Protein AF-A0A556U5T3-F1 (afdb_monomer)

Organism: Bagarius yarrelli (NCBI:txid175774)

Sequence (101 aa):
MTWYKQVPYWSVQLLLSYNIIAPSHVRYAKEINQHRYIVLPRSRPRNPHRLRIISVAENDTATYYCGYSEGKNIGNKKHAWDRADKNETISGRTDNIFTWP

Foldseek 3Di:
DWKWWADPPGDIGTAWDADLVCRPDIGGDPPHDPVFWDWDHDPDPPFFTKIKGAQDDPVRPTFMKDWDFDPDDDDDTDIDIDTFDWDDDDDGDDITMTGDD

Mean predicted aligned error: 9.11 Å

Solvent-accessible surface area (backbone atoms only — not comparable to full-atom values): 6151 Å² total; per-residue (Å²): 63,36,36,31,40,25,41,86,99,49,72,80,38,73,45,34,35,33,43,82,92,53,60,89,53,71,46,66,33,87,96,55,66,69,92,32,56,44,78,44,68,58,86,48,102,83,44,47,45,29,43,37,37,51,77,61,51,81,90,65,63,52,53,47,35,39,32,47,65,60,90,63,66,97,86,62,83,56,77,48,75,49,76,40,52,72,76,81,80,96,60,92,86,51,67,49,57,36,41,36,130

Nearest PDB structures (foldseek):
  7uc2-assembly1_D  TM=2.034E-01  e=6.827E+00  Homo sapiens

Structure (mmCIF, N/CA/C/O backbone):
data_AF-A0A556U5T3-F1
#
_entry.id   AF-A0A556U5T3-F1
#
loop_
_atom_site.group_PDB
_atom_site.id
_atom_site.type_symbol
_atom_site.label_atom_id
_atom_site.label_alt_id
_atom_site.label_comp_id
_atom_site.label_asym_id
_atom_site.label_entity_id
_atom_site.label_seq_id
_atom_site.pdbx_PDB_ins_code
_atom_site.Cartn_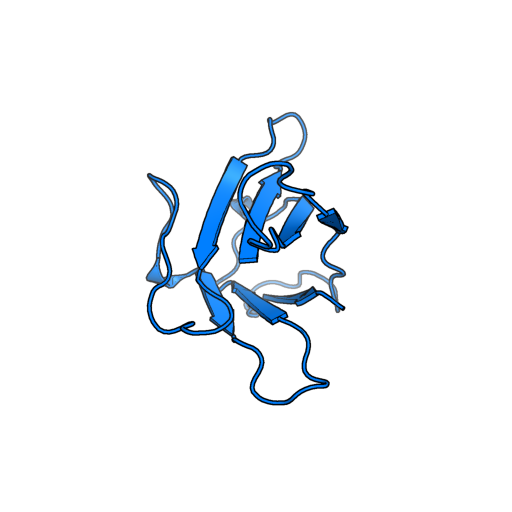x
_atom_site.Cartn_y
_atom_site.Cartn_z
_atom_site.occupancy
_atom_site.B_iso_or_equiv
_atom_site.auth_seq_id
_atom_site.auth_comp_id
_atom_site.auth_asym_id
_atom_site.auth_atom_id
_atom_site.pdbx_PDB_model_num
ATOM 1 N N . MET A 1 1 ? 8.189 2.132 -4.718 1.00 84.38 1 MET A N 1
ATOM 2 C CA . MET A 1 1 ? 6.826 2.444 -4.253 1.00 84.38 1 MET A CA 1
ATOM 3 C C . MET A 1 1 ? 6.694 1.936 -2.843 1.00 84.38 1 MET A C 1
ATOM 5 O O . MET A 1 1 ? 7.176 0.842 -2.560 1.00 84.38 1 MET A O 1
ATOM 9 N N . THR A 1 2 ? 6.046 2.705 -1.987 1.00 88.81 2 THR A N 1
ATOM 10 C CA . THR A 1 2 ? 5.881 2.365 -0.581 1.00 88.81 2 THR A CA 1
ATOM 11 C C . THR A 1 2 ? 4.457 2.666 -0.155 1.00 88.81 2 THR A C 1
ATOM 13 O O . THR A 1 2 ? 3.925 3.711 -0.508 1.00 88.81 2 THR A O 1
ATOM 16 N N . TRP A 1 3 ? 3.849 1.745 0.581 1.00 89.75 3 TRP A N 1
ATOM 17 C CA . TRP A 1 3 ? 2.503 1.864 1.123 1.00 89.75 3 TRP A CA 1
ATOM 18 C C . TRP A 1 3 ? 2.563 2.011 2.636 1.00 89.75 3 TRP A C 1
ATOM 20 O O . TRP A 1 3 ? 3.385 1.376 3.301 1.00 89.75 3 TRP A O 1
ATOM 30 N N . TYR A 1 4 ? 1.660 2.824 3.164 1.00 89.69 4 TYR A N 1
ATOM 31 C CA . TYR A 1 4 ? 1.540 3.139 4.576 1.00 89.69 4 TYR A CA 1
ATOM 32 C C . TYR A 1 4 ? 0.089 3.025 5.007 1.00 89.69 4 TYR A C 1
ATOM 34 O O . TYR A 1 4 ? -0.833 3.182 4.203 1.00 89.69 4 TYR A O 1
ATOM 42 N N . LYS A 1 5 ? -0.097 2.793 6.299 1.00 89.06 5 LYS A N 1
ATOM 43 C CA . LYS A 1 5 ? -1.395 2.724 6.955 1.00 89.06 5 LYS A CA 1
ATOM 44 C C . LYS A 1 5 ? -1.376 3.646 8.167 1.00 89.06 5 LYS A C 1
ATOM 46 O O . LYS A 1 5 ? -0.408 3.658 8.920 1.00 89.06 5 LYS A O 1
ATOM 51 N N . GLN A 1 6 ? -2.451 4.392 8.372 1.00 88.00 6 GLN A N 1
ATOM 52 C CA . GLN A 1 6 ? -2.666 5.200 9.564 1.00 88.00 6 GLN A CA 1
ATOM 53 C C . GLN A 1 6 ? -4.031 4.868 10.155 1.00 88.00 6 GLN A C 1
ATOM 55 O O . GLN A 1 6 ? -5.069 5.232 9.601 1.00 88.00 6 GLN A O 1
ATOM 60 N N . VAL A 1 7 ? -4.019 4.162 11.280 1.00 87.81 7 VAL A N 1
ATOM 61 C CA . VAL A 1 7 ? -5.211 3.971 12.113 1.00 87.81 7 VAL A CA 1
ATOM 62 C C . VAL A 1 7 ? -5.540 5.316 12.784 1.00 87.81 7 VAL A C 1
ATOM 64 O O . VAL A 1 7 ? -4.608 6.065 13.100 1.00 87.81 7 VAL A O 1
ATOM 67 N N . PRO A 1 8 ? -6.821 5.676 12.987 1.00 86.38 8 PRO A N 1
ATOM 68 C CA . PRO A 1 8 ? -7.177 6.891 13.715 1.00 86.38 8 PRO A CA 1
ATOM 69 C C . PRO A 1 8 ? -6.431 6.983 15.049 1.00 86.38 8 PRO A C 1
ATOM 71 O O . PRO A 1 8 ? -6.320 5.993 15.767 1.00 86.38 8 PRO A O 1
ATOM 74 N N . TYR A 1 9 ? -5.912 8.172 15.365 1.00 87.31 9 TYR A N 1
ATOM 75 C CA . TYR A 1 9 ? -5.130 8.460 16.579 1.00 87.31 9 TYR A CA 1
ATOM 76 C C . TYR A 1 9 ? -3.748 7.789 16.667 1.00 87.31 9 TYR A C 1
ATOM 78 O O . TYR A 1 9 ? -3.059 7.951 17.670 1.00 87.31 9 TYR A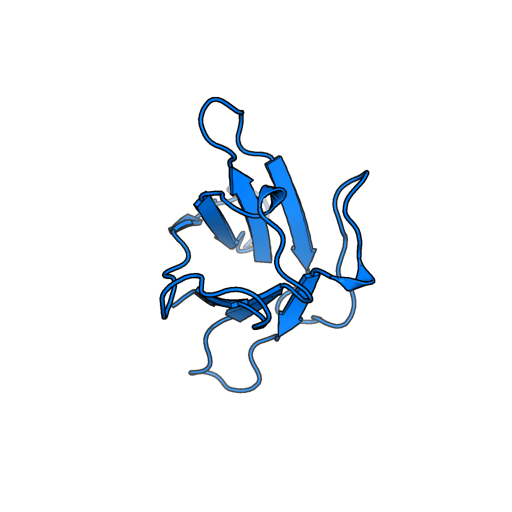 O 1
ATOM 86 N N . TRP A 1 10 ? -3.321 7.060 15.633 1.00 88.38 10 TRP A N 1
ATOM 87 C CA . TRP A 1 10 ? -2.014 6.408 15.581 1.00 88.38 10 TRP A CA 1
ATOM 88 C C . TRP A 1 10 ? -1.099 7.110 14.572 1.00 88.38 10 TRP A C 1
ATOM 90 O O . TRP A 1 10 ? -1.547 7.827 13.669 1.00 88.38 10 TRP A O 1
ATOM 100 N N . SER A 1 11 ? 0.209 6.906 14.732 1.00 89.19 11 SER A N 1
ATOM 101 C CA . SER A 1 11 ? 1.202 7.374 13.768 1.00 89.19 11 SER A CA 1
ATOM 102 C C . SER A 1 11 ? 1.099 6.604 12.448 1.00 89.19 11 SER A C 1
ATOM 104 O O . SER A 1 11 ? 0.586 5.486 12.384 1.00 89.19 11 SER A O 1
ATOM 106 N N . VAL A 1 12 ? 1.583 7.220 11.368 1.00 89.12 12 VAL A N 1
ATOM 107 C CA . VAL A 1 12 ? 1.672 6.571 10.056 1.00 89.12 12 VAL A CA 1
ATOM 108 C C . VAL A 1 12 ? 2.681 5.426 10.140 1.00 89.12 12 VAL A C 1
ATOM 110 O O . VAL A 1 12 ? 3.846 5.639 10.473 1.00 89.12 12 VAL A O 1
ATOM 113 N N . GLN A 1 13 ? 2.242 4.216 9.811 1.00 90.81 13 GLN A N 1
ATOM 114 C CA . GLN A 1 13 ? 3.065 3.012 9.844 1.00 90.81 13 GLN A CA 1
ATOM 115 C C . GLN A 1 13 ? 3.371 2.535 8.429 1.00 90.81 13 GLN A C 1
ATOM 117 O O . GLN A 1 13 ? 2.510 2.548 7.545 1.00 90.81 13 GLN A O 1
ATOM 122 N N . LEU A 1 14 ? 4.612 2.096 8.214 1.00 90.88 14 LEU A N 1
ATOM 123 C CA . LEU A 1 14 ? 4.999 1.409 6.988 1.00 90.88 14 LEU A CA 1
ATOM 124 C C . LEU A 1 14 ? 4.200 0.108 6.876 1.00 90.88 14 LEU A C 1
ATOM 126 O O . LEU A 1 14 ? 4.154 -0.666 7.826 1.00 90.88 14 LEU A O 1
ATOM 130 N N . LEU A 1 15 ? 3.610 -0.143 5.711 1.00 91.56 15 LEU A N 1
ATOM 131 C CA . LEU A 1 15 ? 2.911 -1.392 5.423 1.00 91.56 15 LEU A CA 1
ATOM 132 C C . LEU A 1 15 ? 3.794 -2.314 4.583 1.00 91.56 15 LEU A C 1
ATOM 134 O O . LEU A 1 15 ? 4.101 -3.438 4.975 1.00 91.56 15 LEU A O 1
ATOM 138 N N . LEU A 1 16 ? 4.223 -1.819 3.421 1.00 92.69 16 LEU A N 1
ATOM 139 C CA . LEU A 1 16 ? 5.099 -2.541 2.506 1.00 92.69 16 LEU A CA 1
ATOM 140 C C . LEU A 1 16 ? 5.823 -1.592 1.552 1.00 92.69 16 LEU A C 1
ATOM 142 O O . LEU A 1 16 ? 5.415 -0.451 1.351 1.00 92.69 16 LEU A O 1
ATOM 146 N N . SER A 1 17 ? 6.883 -2.077 0.919 1.00 90.94 17 SER A N 1
ATOM 147 C CA . SER A 1 17 ? 7.613 -1.375 -0.133 1.00 90.94 17 SER A CA 1
ATOM 148 C C . SER A 1 17 ? 8.051 -2.340 -1.226 1.00 90.94 17 SER A C 1
ATOM 150 O O . SER A 1 17 ? 8.327 -3.507 -0.963 1.00 90.94 17 SER A O 1
ATOM 152 N N . TYR A 1 18 ? 8.119 -1.865 -2.463 1.00 87.69 18 TYR A N 1
ATOM 153 C CA . TYR A 1 18 ? 8.596 -2.657 -3.595 1.00 87.69 18 TYR A CA 1
ATOM 154 C C . TYR A 1 18 ? 9.217 -1.770 -4.675 1.00 87.69 18 TYR A C 1
ATOM 156 O O . TYR A 1 18 ? 8.940 -0.565 -4.776 1.00 87.69 18 TYR A O 1
ATOM 164 N N . ASN A 1 19 ? 10.068 -2.375 -5.502 1.00 84.88 19 ASN A N 1
ATOM 165 C CA . ASN A 1 19 ? 10.645 -1.715 -6.666 1.00 84.88 19 ASN A CA 1
ATOM 166 C C . ASN A 1 19 ? 9.617 -1.695 -7.810 1.00 84.88 19 ASN A C 1
ATOM 168 O O . ASN A 1 19 ? 9.106 -2.739 -8.196 1.00 84.88 19 ASN A O 1
ATOM 172 N N . ILE A 1 20 ? 9.317 -0.515 -8.363 1.00 78.44 20 ILE A N 1
ATOM 173 C CA . ILE A 1 20 ? 8.347 -0.382 -9.466 1.00 78.44 20 ILE A CA 1
ATOM 174 C C . ILE A 1 20 ? 8.850 -1.061 -10.747 1.00 78.44 20 ILE A C 1
ATOM 176 O O . ILE A 1 20 ? 8.045 -1.615 -11.488 1.00 78.44 20 ILE A O 1
ATOM 180 N N . ILE A 1 21 ? 10.164 -1.035 -10.987 1.00 79.06 21 ILE A N 1
ATOM 181 C CA . ILE A 1 21 ? 10.805 -1.639 -12.164 1.00 79.06 21 ILE A CA 1
ATOM 182 C C . ILE A 1 21 ? 10.878 -3.166 -12.010 1.00 79.06 21 ILE A C 1
ATOM 184 O O . ILE A 1 21 ? 10.722 -3.896 -12.982 1.00 79.06 21 ILE A O 1
ATOM 188 N N . ALA A 1 22 ? 11.070 -3.651 -10.780 1.00 79.75 22 ALA A N 1
ATOM 189 C CA . ALA A 1 22 ? 11.173 -5.072 -10.450 1.00 79.75 22 ALA A CA 1
ATOM 190 C C . ALA A 1 22 ? 10.188 -5.447 -9.322 1.00 79.75 22 ALA A C 1
ATOM 192 O O . ALA A 1 22 ? 10.601 -5.641 -8.173 1.00 79.75 22 ALA A O 1
ATOM 193 N N . PRO A 1 23 ? 8.877 -5.538 -9.619 1.00 76.19 23 PRO A N 1
ATOM 194 C CA . PRO A 1 23 ? 7.835 -5.673 -8.600 1.00 76.19 23 PRO A CA 1
ATOM 195 C C . PRO A 1 23 ? 7.738 -7.064 -7.963 1.00 76.19 23 PRO A C 1
ATOM 197 O O . PRO A 1 23 ? 6.927 -7.257 -7.063 1.00 76.19 23 PRO A O 1
ATOM 200 N N . SER A 1 24 ? 8.560 -8.023 -8.395 1.00 78.38 24 SER A N 1
ATOM 201 C CA . SER A 1 24 ? 8.618 -9.377 -7.831 1.00 78.38 24 SER A CA 1
ATOM 202 C C . SER A 1 24 ? 9.127 -9.420 -6.387 1.00 78.38 24 SER A C 1
ATOM 204 O O . SER A 1 24 ? 8.890 -10.400 -5.690 1.00 78.38 24 SER A O 1
ATOM 206 N N . HIS A 1 25 ? 9.791 -8.361 -5.916 1.00 84.94 25 HIS A N 1
ATOM 207 C CA . HIS A 1 25 ? 10.346 -8.290 -4.567 1.00 84.94 25 HIS A CA 1
ATOM 208 C C . HIS A 1 25 ? 9.593 -7.260 -3.721 1.00 84.94 25 HIS A C 1
ATOM 210 O O . HIS A 1 25 ? 9.912 -6.065 -3.734 1.00 84.94 25 HIS A O 1
ATOM 216 N N . VAL A 1 26 ? 8.601 -7.737 -2.967 1.00 89.75 26 VAL A N 1
ATOM 217 C CA . VAL A 1 26 ? 7.852 -6.937 -1.989 1.00 89.75 26 VAL A CA 1
ATOM 218 C C . VAL A 1 26 ? 8.446 -7.145 -0.599 1.00 89.75 26 VAL A C 1
ATOM 220 O O . VAL A 1 26 ? 8.624 -8.271 -0.146 1.00 89.75 26 VAL A O 1
ATOM 223 N N . ARG A 1 27 ? 8.758 -6.046 0.086 1.00 92.31 27 ARG A N 1
ATOM 224 C CA . ARG A 1 27 ? 9.229 -6.024 1.473 1.00 92.31 27 ARG A CA 1
ATOM 225 C C . ARG A 1 27 ? 8.098 -5.543 2.366 1.00 92.31 27 ARG A C 1
ATOM 227 O O . ARG A 1 27 ? 7.662 -4.404 2.222 1.00 92.31 27 ARG A O 1
ATOM 234 N N . TYR A 1 28 ? 7.651 -6.384 3.285 1.00 92.50 28 TYR A N 1
ATOM 235 C CA . TYR A 1 28 ? 6.611 -6.040 4.253 1.00 92.50 28 TYR A CA 1
ATOM 236 C C . TYR A 1 28 ? 7.232 -5.467 5.524 1.00 92.50 28 TYR A C 1
ATOM 238 O O . TYR A 1 28 ? 8.356 -5.821 5.887 1.00 92.50 28 TYR A O 1
ATOM 246 N N . ALA A 1 29 ? 6.510 -4.572 6.195 1.00 90.50 29 ALA A N 1
ATOM 247 C CA . ALA A 1 29 ? 6.898 -4.144 7.528 1.00 90.50 29 ALA A CA 1
ATOM 248 C C . ALA A 1 29 ? 6.793 -5.302 8.528 1.00 90.50 29 ALA A C 1
ATOM 250 O O . ALA A 1 29 ? 6.106 -6.303 8.299 1.00 90.50 29 ALA A O 1
ATOM 251 N N . LYS A 1 30 ? 7.498 -5.155 9.650 1.00 87.12 30 LYS A N 1
ATOM 252 C CA . LYS A 1 30 ? 7.442 -6.112 10.752 1.00 87.12 30 LYS A CA 1
ATOM 253 C C . LYS A 1 30 ? 5.988 -6.260 11.223 1.00 87.12 30 LYS A C 1
ATOM 255 O O . LYS A 1 30 ? 5.252 -5.281 11.222 1.00 87.12 30 LYS A O 1
ATOM 260 N N . GLU A 1 31 ? 5.592 -7.478 11.591 1.00 85.62 31 GLU A N 1
ATOM 261 C CA . GLU A 1 31 ? 4.249 -7.804 12.116 1.00 85.62 31 GLU A CA 1
ATOM 262 C C . GLU A 1 31 ? 3.086 -7.666 11.109 1.00 85.62 31 GLU A C 1
ATOM 264 O O . GLU A 1 31 ? 1.932 -7.916 11.454 1.00 85.62 31 GLU A O 1
ATOM 269 N N . ILE A 1 32 ? 3.366 -7.371 9.835 1.00 86.25 32 ILE A N 1
ATOM 270 C CA . ILE A 1 32 ? 2.355 -7.376 8.771 1.00 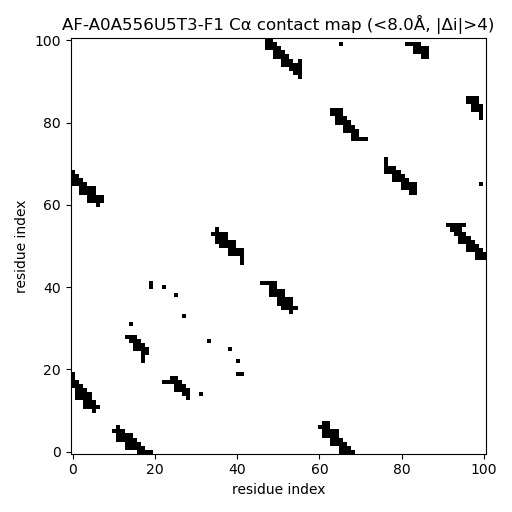86.25 32 ILE A CA 1
ATOM 271 C C . ILE A 1 32 ? 2.156 -8.788 8.209 1.00 86.25 32 ILE A C 1
ATOM 273 O O . ILE A 1 32 ? 3.106 -9.470 7.818 1.00 86.25 32 ILE A O 1
ATOM 277 N N . ASN A 1 33 ? 0.893 -9.212 8.097 1.00 85.69 33 ASN A N 1
ATOM 278 C CA . ASN A 1 33 ? 0.533 -10.472 7.450 1.00 85.69 33 ASN A CA 1
ATOM 279 C C . ASN A 1 33 ? 0.654 -10.359 5.920 1.00 85.69 33 ASN A C 1
ATOM 281 O O . ASN A 1 33 ? -0.239 -9.856 5.236 1.00 85.69 33 ASN A O 1
ATOM 285 N N . GLN A 1 34 ? 1.755 -10.881 5.389 1.00 86.94 34 GLN A N 1
ATOM 286 C CA . GLN A 1 34 ? 2.133 -10.828 3.973 1.00 86.94 34 GLN A CA 1
ATOM 287 C C . GLN A 1 34 ? 1.116 -11.504 3.040 1.00 86.94 34 GLN A C 1
ATOM 289 O O . GLN A 1 34 ? 1.002 -11.124 1.880 1.00 86.94 34 GLN A O 1
ATOM 294 N N . HIS A 1 35 ? 0.343 -12.476 3.535 1.00 86.81 35 HIS A N 1
ATOM 295 C CA . HIS A 1 35 ? -0.666 -13.177 2.733 1.00 86.81 35 HIS A CA 1
ATOM 296 C C . HIS A 1 35 ? -1.914 -12.333 2.469 1.00 86.81 35 HIS A C 1
ATOM 298 O O . HIS A 1 35 ? -2.709 -12.667 1.594 1.00 86.81 35 HIS A O 1
ATOM 304 N N . ARG A 1 36 ? -2.103 -11.246 3.228 1.00 87.69 36 ARG A N 1
ATOM 305 C CA . ARG A 1 36 ? -3.285 -10.387 3.118 1.00 87.69 36 ARG A CA 1
ATOM 306 C C . ARG A 1 36 ? -3.064 -9.177 2.228 1.00 87.69 36 ARG A C 1
ATOM 308 O O . ARG A 1 36 ? -4.018 -8.706 1.624 1.00 87.69 36 ARG A O 1
ATOM 315 N N . TYR A 1 37 ? -1.839 -8.673 2.137 1.00 88.62 37 TYR A N 1
ATOM 316 C CA . TYR A 1 37 ? -1.529 -7.463 1.382 1.00 88.62 37 TYR A CA 1
ATOM 317 C C . TYR A 1 37 ? -0.842 -7.835 0.074 1.00 88.62 37 TYR A C 1
ATOM 319 O O . TYR A 1 37 ? 0.329 -8.188 0.064 1.00 88.62 37 TYR A O 1
ATOM 327 N N . ILE A 1 38 ? -1.565 -7.735 -1.037 1.00 88.38 38 ILE A N 1
ATOM 328 C CA . ILE A 1 38 ? -1.037 -8.047 -2.364 1.00 88.38 38 ILE A CA 1
ATOM 329 C C . ILE A 1 38 ? -0.840 -6.756 -3.142 1.00 88.38 38 ILE A C 1
ATOM 331 O O . ILE A 1 38 ? -1.776 -5.989 -3.372 1.00 88.38 38 ILE A O 1
ATOM 335 N N . VAL A 1 39 ? 0.385 -6.539 -3.606 1.00 87.50 39 VAL A N 1
ATOM 336 C CA . VAL A 1 39 ? 0.677 -5.480 -4.567 1.00 87.50 39 VAL A CA 1
ATOM 337 C C . VAL A 1 39 ? 0.327 -5.973 -5.962 1.00 87.50 39 VAL A C 1
ATOM 339 O O . VAL A 1 39 ? 0.808 -7.010 -6.410 1.00 87.50 39 VAL A O 1
ATOM 342 N N . LEU A 1 40 ? -0.475 -5.190 -6.671 1.00 85.31 40 LEU A N 1
ATOM 343 C CA . LEU A 1 40 ? -0.778 -5.381 -8.080 1.00 85.31 40 LEU A CA 1
ATOM 344 C C . LEU A 1 40 ? 0.031 -4.342 -8.870 1.00 85.31 40 LEU A C 1
ATOM 346 O O . LEU A 1 40 ? -0.385 -3.179 -8.982 1.00 85.31 40 LEU A O 1
ATOM 350 N N . PRO A 1 41 ? 1.226 -4.716 -9.363 1.00 74.12 41 PRO A N 1
ATOM 351 C CA . PRO A 1 41 ? 2.088 -3.786 -10.062 1.00 74.12 41 PRO A CA 1
ATOM 352 C C . PRO A 1 41 ? 1.486 -3.360 -11.398 1.00 74.12 41 PRO A C 1
ATOM 354 O O . PRO A 1 41 ? 0.631 -4.024 -11.992 1.00 74.12 41 PRO A O 1
ATOM 357 N N . ARG A 1 42 ? 1.970 -2.217 -11.873 1.00 74.19 42 ARG A N 1
ATOM 358 C CA . ARG A 1 42 ? 1.551 -1.604 -13.125 1.00 74.19 42 ARG A CA 1
ATOM 359 C C . ARG A 1 42 ? 1.829 -2.557 -14.287 1.00 74.19 42 ARG A C 1
ATOM 361 O O . ARG A 1 42 ? 2.975 -2.808 -14.629 1.00 74.19 42 ARG A O 1
ATOM 368 N N . SER A 1 43 ? 0.766 -3.074 -14.896 1.00 67.44 43 SER A N 1
ATOM 369 C CA . SER A 1 43 ? 0.852 -3.991 -16.045 1.00 67.44 43 SER A CA 1
ATOM 370 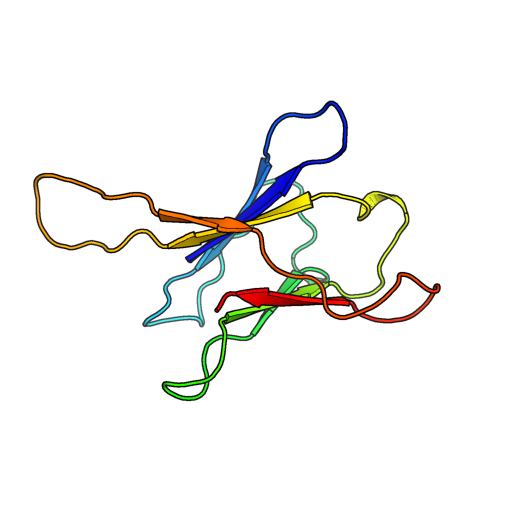C C . SER A 1 43 ? 1.008 -3.240 -17.374 1.00 67.44 43 SER A C 1
ATOM 372 O O . SER A 1 43 ? 1.455 -3.811 -18.361 1.00 67.44 43 SER A O 1
ATOM 374 N N . ARG A 1 44 ? 0.610 -1.959 -17.418 1.00 68.50 44 ARG A N 1
ATOM 375 C CA . ARG A 1 44 ? 0.677 -1.079 -18.598 1.00 68.50 44 ARG A CA 1
ATOM 376 C C . ARG A 1 44 ? 0.995 0.360 -18.189 1.00 68.50 44 ARG A C 1
ATOM 378 O O . ARG A 1 44 ? 0.61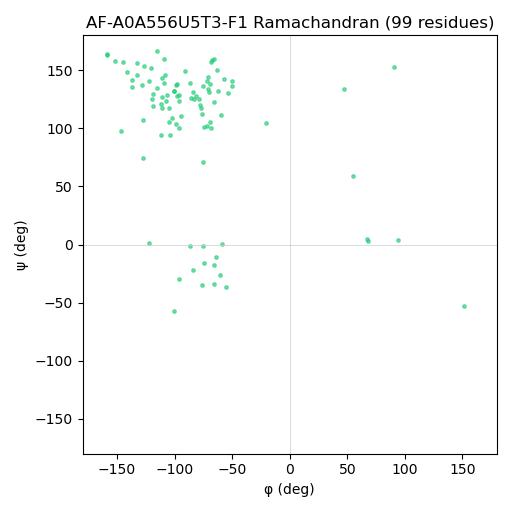9 0.752 -17.088 1.00 68.50 44 ARG A O 1
ATOM 385 N N . PRO A 1 45 ? 1.546 1.210 -19.074 1.00 59.69 45 PRO A N 1
ATOM 386 C CA . PRO A 1 45 ? 1.839 2.616 -18.784 1.00 59.69 45 PRO A CA 1
ATOM 387 C C . PRO A 1 45 ? 0.639 3.494 -18.377 1.00 59.69 45 PRO A C 1
ATOM 389 O O . PRO A 1 45 ? 0.818 4.673 -18.127 1.00 59.69 45 PRO A O 1
ATOM 392 N N . ARG A 1 46 ? -0.588 2.989 -18.296 1.00 65.00 46 ARG A N 1
ATOM 393 C CA . ARG A 1 46 ? -1.731 3.758 -17.774 1.00 65.00 46 ARG A CA 1
ATOM 394 C C . ARG A 1 46 ? -2.408 3.090 -16.583 1.00 65.00 46 ARG A C 1
ATOM 396 O O . ARG A 1 46 ? -3.398 3.604 -16.087 1.00 65.00 46 ARG A O 1
ATOM 403 N N . ASN A 1 47 ? -1.893 1.943 -16.137 1.00 70.62 47 ASN A N 1
ATOM 404 C CA . ASN A 1 47 ? -2.505 1.226 -15.032 1.00 70.62 47 ASN A CA 1
ATOM 405 C C . ASN A 1 47 ?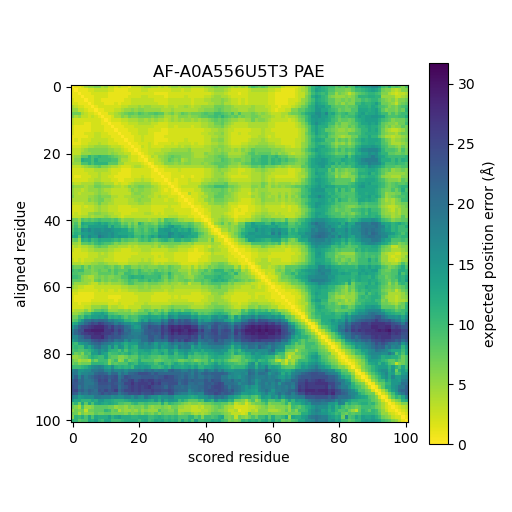 -1.980 1.779 -13.702 1.00 70.62 47 ASN A C 1
ATOM 407 O O . ASN A 1 47 ? -0.761 1.771 -13.501 1.00 70.62 47 ASN A O 1
ATOM 411 N N . PRO A 1 48 ? -2.871 2.192 -12.790 1.00 75.44 48 PRO A N 1
ATOM 412 C CA . PRO A 1 48 ? -2.477 2.646 -11.467 1.00 75.44 48 PRO A CA 1
ATOM 413 C C . PRO A 1 48 ? -1.806 1.513 -10.688 1.00 75.44 48 PRO A C 1
ATOM 415 O O . PRO A 1 48 ? -2.119 0.326 -10.871 1.00 75.44 48 PRO A O 1
ATOM 418 N N . HIS A 1 49 ? -0.890 1.874 -9.791 1.00 80.31 49 HIS A N 1
ATOM 419 C CA . HIS A 1 49 ? -0.382 0.927 -8.806 1.00 80.31 49 HIS A CA 1
ATOM 420 C C . HIS A 1 49 ? -1.484 0.617 -7.808 1.00 80.31 49 HIS A C 1
ATOM 422 O O . HIS A 1 49 ? -2.134 1.527 -7.294 1.00 80.31 49 HIS A O 1
ATOM 428 N N . ARG A 1 50 ? -1.707 -0.672 -7.554 1.00 86.19 50 ARG A N 1
ATOM 429 C CA . ARG A 1 50 ? -2.830 -1.109 -6.735 1.00 86.19 50 ARG A CA 1
ATOM 430 C C . ARG A 1 50 ? -2.379 -1.929 -5.541 1.00 86.19 50 ARG A C 1
ATOM 432 O O . ARG A 1 50 ? -1.478 -2.758 -5.660 1.00 86.19 50 ARG A O 1
ATOM 439 N N . LEU A 1 51 ? -3.033 -1.711 -4.408 1.00 86.75 51 LEU A N 1
ATOM 440 C CA . LEU A 1 51 ? -2.908 -2.537 -3.213 1.00 86.75 51 LEU A CA 1
ATOM 441 C C . LEU A 1 51 ? -4.226 -3.275 -3.003 1.00 86.75 51 LEU A C 1
ATOM 443 O O . LEU A 1 51 ? -5.262 -2.636 -2.850 1.00 86.75 51 LEU A O 1
ATOM 447 N N . ARG A 1 52 ? -4.187 -4.607 -2.988 1.00 88.81 52 ARG A N 1
ATOM 448 C CA . ARG A 1 52 ? -5.322 -5.458 -2.621 1.00 88.81 52 ARG A CA 1
ATOM 449 C C . ARG A 1 52 ? -5.152 -5.941 -1.185 1.00 88.81 52 ARG A C 1
ATOM 451 O O . ARG A 1 52 ? -4.083 -6.436 -0.835 1.00 88.81 52 ARG A O 1
ATOM 458 N N . ILE A 1 53 ? -6.203 -5.821 -0.381 1.00 87.75 53 ILE A N 1
ATOM 459 C CA . ILE A 1 53 ? -6.269 -6.357 0.982 1.00 87.75 53 ILE A CA 1
ATOM 460 C C . ILE A 1 53 ? -7.274 -7.509 0.994 1.00 87.75 53 ILE A C 1
ATOM 462 O O . ILE A 1 53 ? -8.452 -7.287 0.716 1.00 87.75 53 ILE A O 1
ATOM 466 N N . ILE A 1 54 ? -6.802 -8.718 1.302 1.00 86.50 54 ILE A N 1
ATOM 467 C CA . ILE A 1 54 ? -7.612 -9.939 1.365 1.00 86.50 54 ILE A CA 1
ATOM 468 C C . ILE A 1 54 ? -8.242 -10.105 2.748 1.00 86.50 54 ILE A C 1
ATOM 470 O O . ILE A 1 54 ? -7.580 -9.912 3.779 1.00 86.50 54 ILE A O 1
ATOM 474 N N . SER A 1 55 ? -9.509 -10.533 2.754 1.00 81.56 55 SER A N 1
ATOM 475 C CA . SER A 1 55 ? -10.286 -10.833 3.965 1.00 81.56 55 SER A CA 1
ATOM 476 C C . SER A 1 55 ? -10.305 -9.650 4.927 1.00 81.56 55 SER A C 1
ATOM 478 O O . SER A 1 55 ? -9.795 -9.750 6.039 1.00 81.56 55 SER A O 1
ATOM 480 N N . VAL A 1 56 ? -10.801 -8.500 4.468 1.00 77.56 56 VAL A N 1
ATOM 481 C CA . VAL A 1 56 ? -10.818 -7.239 5.227 1.00 77.56 56 VAL A CA 1
ATOM 482 C C . VAL A 1 56 ? -11.488 -7.440 6.5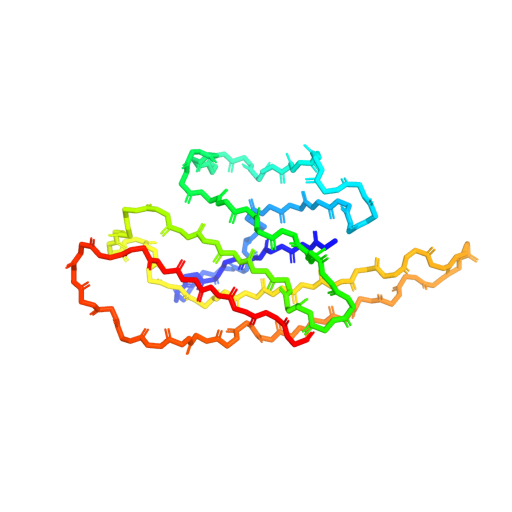91 1.00 77.56 56 VAL A C 1
ATOM 484 O O . VAL A 1 56 ? -12.586 -7.988 6.669 1.00 77.56 56 VAL A O 1
ATOM 487 N N . ALA A 1 57 ? -10.824 -6.988 7.654 1.00 76.12 57 ALA A N 1
ATOM 488 C CA . ALA A 1 57 ? -11.325 -7.028 9.026 1.00 76.12 57 ALA A CA 1
ATOM 489 C C . ALA A 1 57 ? -11.524 -5.604 9.566 1.00 76.12 57 ALA A C 1
ATOM 491 O O . ALA A 1 57 ? -11.001 -4.644 9.001 1.00 76.12 57 ALA A O 1
ATOM 492 N N . GLU A 1 58 ? -12.229 -5.448 10.688 1.00 71.56 58 GLU A N 1
ATOM 493 C CA . GLU A 1 58 ? -12.460 -4.132 11.314 1.00 71.56 58 GLU A CA 1
ATOM 494 C C . GLU A 1 58 ? -11.150 -3.383 11.606 1.00 71.56 58 GLU A C 1
ATOM 496 O O . GLU A 1 58 ? -11.049 -2.179 11.361 1.00 71.56 58 GLU A O 1
ATOM 501 N N . ASN A 1 59 ? -10.104 -4.119 11.998 1.00 73.50 59 ASN A N 1
ATOM 502 C CA . ASN A 1 59 ? -8.757 -3.590 12.221 1.00 73.50 59 ASN A CA 1
ATOM 503 C C . ASN A 1 59 ? -8.070 -3.035 10.958 1.00 73.50 59 ASN A C 1
ATOM 505 O O . ASN A 1 59 ? -7.015 -2.408 11.069 1.00 73.50 59 ASN A O 1
ATOM 509 N N . ASP A 1 60 ? -8.610 -3.248 9.756 1.00 76.50 60 ASP A N 1
ATOM 510 C CA . ASP A 1 60 ? -8.122 -2.627 8.516 1.00 76.50 60 ASP A CA 1
ATOM 511 C C . ASP A 1 60 ? -8.732 -1.246 8.254 1.00 76.50 60 ASP A C 1
ATOM 513 O O . ASP A 1 60 ? -8.355 -0.582 7.290 1.00 76.50 60 ASP A O 1
ATOM 517 N N . THR A 1 61 ? -9.625 -0.769 9.123 1.00 84.62 61 THR A N 1
ATOM 518 C CA . THR A 1 61 ? -10.161 0.593 9.045 1.00 84.62 61 THR A CA 1
ATOM 519 C C . THR A 1 61 ? -9.063 1.607 9.361 1.00 84.62 61 THR A C 1
ATOM 521 O O . THR A 1 61 ? -8.696 1.838 10.512 1.00 84.62 61 THR A O 1
ATOM 524 N N . ALA A 1 62 ? -8.500 2.194 8.310 1.00 87.62 62 ALA A N 1
ATOM 525 C CA . ALA A 1 62 ? -7.391 3.129 8.377 1.00 87.62 62 ALA A CA 1
ATOM 526 C C . ALA A 1 62 ? -7.335 3.994 7.115 1.00 87.62 62 ALA A C 1
ATOM 528 O O . ALA A 1 62 ? -7.909 3.653 6.078 1.00 87.62 62 ALA A O 1
ATOM 529 N N . THR A 1 63 ? -6.584 5.088 7.189 1.00 87.56 63 THR A N 1
ATOM 530 C CA . THR A 1 63 ? -6.183 5.847 6.006 1.00 87.56 63 THR A CA 1
ATOM 531 C C . THR A 1 63 ? -4.953 5.192 5.396 1.00 87.56 63 THR A C 1
ATOM 533 O O . THR A 1 63 ? -3.943 4.999 6.078 1.00 87.56 63 THR A O 1
ATOM 536 N N . TYR A 1 64 ? -5.031 4.848 4.114 1.00 88.56 64 TYR A N 1
ATOM 537 C CA . TYR A 1 64 ? -3.917 4.273 3.370 1.00 88.56 64 TYR A CA 1
ATOM 538 C C . TYR A 1 64 ? -3.257 5.350 2.515 1.00 88.56 64 TYR A C 1
ATOM 540 O O . TYR A 1 64 ? -3.924 6.106 1.806 1.00 88.56 64 TYR A O 1
ATOM 548 N N . TYR A 1 65 ? -1.934 5.403 2.587 1.00 87.25 65 TYR A N 1
ATOM 549 C CA . TYR A 1 65 ? -1.122 6.317 1.795 1.00 87.25 65 TYR A CA 1
ATOM 550 C C . TYR A 1 65 ? -0.161 5.518 0.940 1.00 87.25 65 TYR A C 1
ATOM 552 O O . TYR A 1 65 ? 0.288 4.433 1.322 1.00 87.25 65 TYR A O 1
ATOM 560 N N . CYS A 1 66 ? 0.215 6.091 -0.187 1.00 86.06 66 CYS A N 1
ATOM 561 C CA . CYS A 1 66 ? 1.279 5.560 -1.011 1.00 86.06 66 CYS A CA 1
ATOM 562 C C . CYS A 1 66 ? 2.228 6.679 -1.412 1.00 86.06 66 CYS A C 1
ATOM 564 O O . CYS A 1 66 ? 1.852 7.836 -1.584 1.00 86.06 66 CYS A O 1
ATOM 566 N N . GLY A 1 67 ? 3.498 6.316 -1.508 1.00 83.00 67 GLY A N 1
ATOM 567 C CA . GLY A 1 67 ? 4.559 7.227 -1.875 1.00 83.00 67 GLY A CA 1
ATOM 568 C C . GLY A 1 67 ? 5.512 6.588 -2.858 1.00 83.00 67 GLY A C 1
ATOM 569 O O . GLY A 1 67 ? 5.874 5.407 -2.757 1.00 83.00 67 GLY A O 1
ATOM 570 N N . TYR A 1 68 ? 5.961 7.404 -3.797 1.00 77.94 68 TYR A N 1
ATOM 571 C CA . TYR A 1 68 ? 7.012 7.046 -4.725 1.00 77.94 68 TYR A CA 1
ATOM 572 C C . TYR A 1 68 ? 8.261 7.867 -4.416 1.00 77.94 68 TYR A C 1
ATOM 574 O O . TYR A 1 68 ? 8.226 9.092 -4.335 1.00 77.94 68 TYR A O 1
ATOM 582 N N . SER A 1 69 ? 9.385 7.175 -4.244 1.00 69.00 69 SER A N 1
ATOM 583 C CA . SER A 1 69 ? 10.705 7.796 -4.231 1.00 69.00 69 SER A CA 1
ATOM 584 C C . SER A 1 69 ? 11.364 7.533 -5.582 1.00 69.00 69 SER A C 1
ATOM 586 O O . SER A 1 69 ? 11.742 6.390 -5.864 1.00 69.00 69 SER A O 1
ATOM 588 N N . GLU A 1 70 ? 11.506 8.567 -6.410 1.00 59.88 70 GLU A N 1
ATOM 589 C CA . GLU A 1 70 ? 12.305 8.475 -7.631 1.00 59.88 70 GLU A CA 1
ATOM 590 C C . GLU A 1 70 ? 13.786 8.541 -7.245 1.00 59.88 70 GLU A C 1
ATOM 592 O O . GLU A 1 70 ? 14.281 9.559 -6.760 1.00 59.88 70 GLU A O 1
ATOM 597 N N . GLY A 1 71 ? 14.508 7.437 -7.428 1.00 54.59 71 GLY A N 1
ATOM 598 C CA . GLY A 1 71 ? 15.958 7.412 -7.270 1.00 54.59 71 GLY A CA 1
ATOM 599 C C . GLY A 1 71 ? 16.641 8.077 -8.462 1.00 54.59 71 GLY A C 1
ATOM 600 O O . GLY A 1 71 ? 17.237 7.380 -9.272 1.00 54.59 71 GLY A O 1
ATOM 601 N N . LYS A 1 72 ? 16.551 9.403 -8.601 1.00 46.00 72 LYS A N 1
ATOM 602 C CA . LYS A 1 72 ? 17.398 10.149 -9.540 1.00 46.00 72 LYS A CA 1
ATOM 603 C C . LYS A 1 72 ? 18.565 10.763 -8.783 1.00 46.00 72 LYS A C 1
ATOM 605 O O . LYS A 1 72 ? 18.373 11.755 -8.101 1.00 46.00 72 LYS A O 1
ATOM 610 N N . ASN A 1 73 ? 19.724 10.123 -8.953 1.00 42.16 73 ASN A N 1
ATOM 611 C CA . ASN A 1 73 ? 21.098 10.572 -8.709 1.00 42.16 73 ASN A CA 1
ATOM 612 C C . ASN A 1 73 ? 21.418 11.279 -7.374 1.00 42.16 73 ASN A C 1
ATOM 614 O O . ASN A 1 73 ? 20.730 12.173 -6.900 1.00 42.16 73 ASN A O 1
ATOM 618 N N . ILE A 1 74 ? 22.531 10.834 -6.788 1.00 47.62 74 ILE A N 1
ATOM 619 C CA . ILE A 1 74 ? 23.278 11.387 -5.647 1.00 47.62 74 ILE A CA 1
ATOM 620 C C . ILE A 1 74 ? 22.965 12.881 -5.419 1.00 47.62 74 ILE A C 1
ATOM 622 O O . ILE A 1 74 ? 23.414 13.731 -6.181 1.00 47.62 74 ILE A O 1
ATOM 626 N N . GLY A 1 75 ? 22.169 13.199 -4.391 1.00 44.34 75 GLY A N 1
ATOM 627 C CA . GLY A 1 75 ? 21.952 14.586 -3.968 1.00 44.34 75 GLY A CA 1
ATOM 628 C C . GLY A 1 75 ? 20.608 14.883 -3.310 1.00 44.34 75 GLY A C 1
ATOM 629 O O . GLY 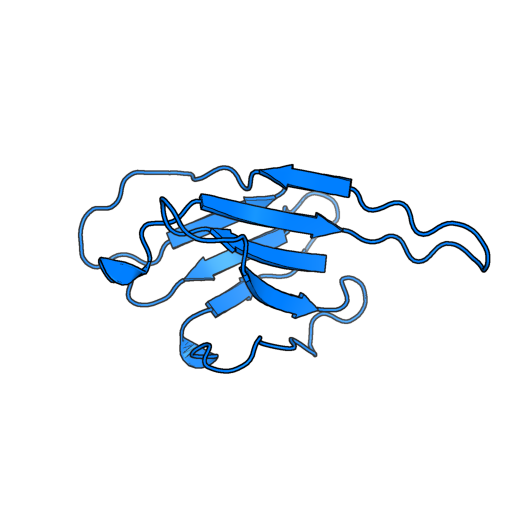A 1 75 ? 20.604 15.415 -2.212 1.00 44.34 75 GLY A O 1
ATOM 630 N N . ASN A 1 76 ? 19.470 14.537 -3.924 1.00 45.88 76 ASN A N 1
ATOM 631 C CA . ASN A 1 76 ? 18.160 14.989 -3.426 1.00 45.88 76 ASN A CA 1
ATOM 632 C C . ASN A 1 76 ? 17.046 13.957 -3.665 1.00 45.88 76 ASN A C 1
ATOM 634 O O . ASN A 1 76 ? 16.442 13.906 -4.736 1.00 45.88 76 ASN A O 1
ATOM 638 N N . LYS A 1 77 ? 16.727 13.152 -2.643 1.00 50.94 77 LYS A N 1
ATOM 639 C CA . LYS A 1 77 ? 15.543 12.277 -2.656 1.00 50.94 77 LYS A CA 1
ATOM 640 C C . LYS A 1 77 ? 14.287 13.139 -2.508 1.00 50.94 77 LYS A C 1
ATOM 642 O O . LYS A 1 77 ? 13.964 13.575 -1.407 1.00 50.94 77 LYS A O 1
ATOM 647 N N . LYS A 1 78 ? 13.566 13.387 -3.602 1.00 52.06 78 LYS A N 1
ATOM 648 C CA . LYS A 1 78 ? 12.212 13.953 -3.526 1.00 52.06 78 LYS A CA 1
ATOM 649 C C . LYS A 1 78 ? 11.245 12.840 -3.117 1.00 52.06 78 LYS A C 1
ATOM 651 O O . LYS A 1 78 ? 11.114 11.841 -3.821 1.00 52.06 78 LYS A O 1
ATOM 656 N N . HIS A 1 79 ? 10.610 13.003 -1.961 1.00 55.16 79 HIS A N 1
ATOM 657 C CA . HIS A 1 79 ? 9.539 12.129 -1.492 1.00 55.16 79 HIS A CA 1
ATOM 658 C C . HIS A 1 79 ? 8.204 12.757 -1.900 1.00 55.16 79 HIS A C 1
ATOM 660 O O . HIS A 1 79 ? 7.855 13.816 -1.386 1.00 55.16 79 HIS A O 1
ATOM 666 N N . ALA A 1 80 ? 7.492 12.138 -2.843 1.00 58.19 80 ALA A N 1
ATOM 667 C CA . ALA A 1 80 ? 6.118 12.506 -3.173 1.00 58.19 80 ALA A CA 1
ATOM 668 C C . ALA A 1 80 ? 5.165 11.551 -2.441 1.00 58.19 80 ALA A C 1
ATOM 670 O O . ALA A 1 80 ? 5.338 10.328 -2.517 1.00 58.19 80 ALA A O 1
ATOM 671 N N . TRP A 1 81 ? 4.205 12.114 -1.708 1.00 58.34 81 TRP A N 1
ATOM 672 C CA . TRP A 1 81 ? 3.188 11.385 -0.953 1.00 58.34 81 TRP A CA 1
ATOM 673 C C . TRP A 1 81 ? 1.817 11.776 -1.479 1.00 58.34 81 TRP A C 1
ATOM 675 O O . TRP A 1 81 ? 1.484 12.957 -1.426 1.00 58.34 81 TRP A O 1
ATOM 685 N N . ASP A 1 82 ? 1.009 10.799 -1.881 1.00 58.38 82 ASP A N 1
ATOM 686 C CA . ASP A 1 82 ? -0.395 11.045 -2.197 1.00 58.38 82 ASP A CA 1
ATOM 687 C C . ASP A 1 82 ? -1.296 10.089 -1.414 1.00 58.38 82 ASP A C 1
ATOM 689 O O . ASP A 1 82 ? -0.911 8.981 -1.013 1.00 58.38 82 ASP A O 1
ATOM 693 N N . ARG A 1 83 ? -2.529 10.537 -1.179 1.00 59.53 83 ARG A N 1
ATOM 694 C CA . ARG A 1 83 ? -3.577 9.698 -0.603 1.00 59.53 83 ARG A CA 1
ATOM 695 C C . ARG A 1 83 ? -3.999 8.668 -1.650 1.00 59.53 83 ARG A C 1
ATOM 697 O O . ARG A 1 83 ? -4.219 9.017 -2.804 1.00 59.53 83 ARG A O 1
ATOM 704 N N . ALA A 1 84 ? -4.107 7.406 -1.240 1.00 60.22 84 ALA A N 1
ATOM 705 C CA . ALA A 1 84 ? -4.690 6.391 -2.100 1.00 60.22 84 ALA A CA 1
ATOM 706 C C . ALA A 1 84 ? -6.212 6.547 -2.078 1.00 60.22 84 ALA A C 1
ATOM 708 O O . ALA A 1 84 ? -6.826 6.445 -1.011 1.00 60.22 84 ALA A O 1
ATOM 709 N N . ASP A 1 85 ? -6.811 6.789 -3.240 1.00 56.62 85 ASP A N 1
ATOM 710 C CA . ASP A 1 85 ? -8.260 6.884 -3.345 1.00 56.62 85 ASP A CA 1
ATOM 711 C C . ASP A 1 85 ? -8.881 5.487 -3.270 1.00 56.62 85 ASP A C 1
ATOM 7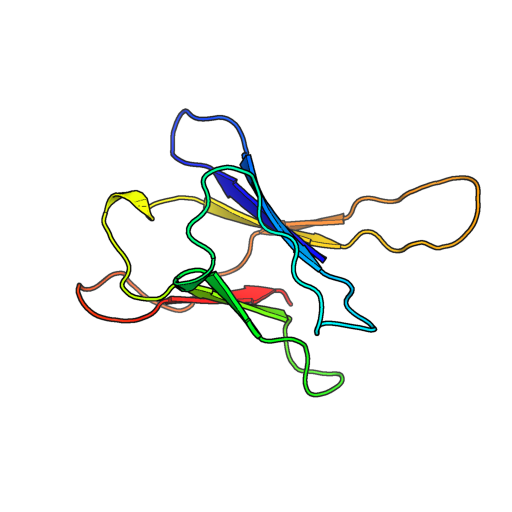13 O O . ASP A 1 85 ? -8.378 4.498 -3.821 1.00 56.62 85 ASP A O 1
ATOM 717 N N . LYS A 1 86 ? -9.964 5.410 -2.498 1.00 54.19 86 LYS A N 1
ATOM 718 C CA . LYS A 1 86 ? -10.737 4.197 -2.268 1.00 54.19 86 LYS A CA 1
ATOM 719 C C . LYS A 1 86 ? -11.922 4.194 -3.221 1.00 54.19 86 LYS A C 1
ATOM 721 O O . LYS A 1 86 ? -12.762 5.087 -3.152 1.00 54.19 86 LYS A O 1
ATOM 726 N N . ASN A 1 87 ? -12.036 3.147 -4.024 1.00 45.34 87 ASN A N 1
ATOM 727 C CA . ASN A 1 87 ? -13.234 2.909 -4.812 1.00 45.34 87 ASN A CA 1
ATOM 728 C C . ASN A 1 87 ? -14.104 1.926 -4.009 1.00 45.34 87 ASN A C 1
ATOM 730 O O . ASN A 1 87 ? -13.821 0.734 -3.991 1.00 45.34 87 ASN A O 1
ATOM 734 N N . GLU A 1 88 ? -15.121 2.467 -3.330 1.00 39.47 88 GLU A N 1
ATOM 735 C CA . GLU A 1 88 ? -16.277 1.779 -2.714 1.00 39.47 88 GLU A CA 1
ATOM 736 C C . GLU A 1 88 ? -16.212 1.282 -1.247 1.00 39.47 88 GLU A C 1
ATOM 738 O O . GLU A 1 88 ? -15.169 1.080 -0.620 1.00 39.47 88 GLU A O 1
ATOM 743 N N . THR A 1 89 ? -17.421 1.224 -0.678 1.00 36.22 89 THR A N 1
ATOM 744 C CA . THR A 1 89 ? -17.825 1.126 0.732 1.00 36.22 89 THR A CA 1
ATOM 745 C C . THR A 1 89 ? -17.542 -0.248 1.344 1.00 36.22 89 THR A C 1
ATOM 747 O O . THR A 1 89 ? -17.758 -1.276 0.713 1.00 36.22 89 THR A O 1
ATOM 750 N N . ILE A 1 90 ? -17.097 -0.273 2.610 1.00 42.69 90 ILE A N 1
ATOM 751 C CA . ILE A 1 90 ? -16.876 -1.515 3.373 1.00 42.69 90 ILE A CA 1
ATOM 752 C C . ILE A 1 90 ? -18.241 -2.139 3.663 1.00 42.69 90 ILE A C 1
ATOM 754 O O . ILE A 1 90 ? -18.970 -1.657 4.524 1.00 42.69 90 ILE A O 1
ATOM 758 N N . SER A 1 91 ? -18.565 -3.213 2.953 1.00 33.12 91 SER A N 1
ATOM 759 C CA . SER A 1 91 ? -19.577 -4.184 3.356 1.00 33.12 91 SER A CA 1
ATOM 760 C C . SER A 1 91 ? -18.869 -5.524 3.520 1.00 33.12 91 SER A C 1
ATOM 762 O O . SER A 1 91 ? -18.053 -5.905 2.683 1.00 33.12 91 SER A O 1
ATOM 764 N N . GLY A 1 92 ? -19.085 -6.182 4.659 1.00 39.16 92 GLY A N 1
ATOM 765 C CA . GLY A 1 92 ? -18.319 -7.350 5.081 1.00 39.16 92 GLY A CA 1
ATOM 766 C C . GLY A 1 92 ? -18.220 -8.432 4.001 1.00 39.16 92 GLY A C 1
ATOM 767 O O . GLY A 1 92 ? -19.203 -8.740 3.331 1.00 39.16 92 GLY A O 1
ATOM 768 N N . ARG A 1 93 ? -17.027 -9.048 3.917 1.00 43.91 93 ARG A N 1
ATOM 769 C CA . ARG A 1 93 ? -16.649 -10.221 3.094 1.00 43.91 93 ARG A CA 1
ATOM 770 C C . ARG A 1 93 ? -16.017 -9.962 1.714 1.00 43.91 93 ARG A C 1
ATOM 772 O O . ARG A 1 93 ? -15.709 -10.938 1.035 1.00 43.91 93 ARG A O 1
ATOM 779 N N . THR A 1 94 ? -15.743 -8.718 1.318 1.00 57.81 94 THR A N 1
ATOM 780 C CA . THR A 1 94 ? -15.085 -8.407 0.030 1.00 57.81 94 THR A CA 1
ATOM 781 C C . THR A 1 94 ? -13.642 -7.919 0.184 1.00 57.81 94 THR A C 1
ATOM 783 O O . THR A 1 94 ? -13.293 -7.234 1.145 1.00 57.81 94 THR A O 1
ATOM 786 N N . ASP A 1 95 ? -12.788 -8.269 -0.780 1.00 65.50 95 ASP A N 1
ATOM 787 C CA . ASP A 1 95 ? -11.429 -7.731 -0.889 1.00 65.50 95 ASP A CA 1
ATOM 788 C C . ASP A 1 95 ? -11.466 -6.250 -1.284 1.00 65.50 95 ASP A C 1
ATOM 790 O O . ASP A 1 95 ? -12.208 -5.870 -2.188 1.00 65.50 95 ASP A O 1
ATOM 794 N N . ASN A 1 96 ? -10.617 -5.424 -0.668 1.00 72.44 96 ASN A N 1
ATOM 795 C CA . ASN A 1 96 ? -10.504 -4.003 -1.015 1.00 72.44 96 ASN A CA 1
ATOM 796 C C . ASN A 1 96 ? -9.319 -3.766 -1.950 1.00 72.44 96 ASN A C 1
ATOM 798 O O . ASN A 1 96 ? -8.231 -4.290 -1.707 1.00 72.44 96 ASN A O 1
ATOM 802 N N . ILE A 1 97 ? -9.510 -2.940 -2.982 1.00 74.50 97 ILE A N 1
ATOM 803 C CA . ILE A 1 97 ? -8.456 -2.528 -3.915 1.00 74.50 97 ILE A CA 1
ATOM 804 C C . ILE A 1 97 ? -8.289 -1.009 -3.837 1.00 74.50 97 ILE A C 1
ATOM 806 O O . ILE A 1 97 ? -9.208 -0.263 -4.157 1.00 74.50 97 ILE A O 1
ATOM 810 N N . PHE A 1 98 ? -7.097 -0.560 -3.454 1.00 76.19 98 PHE A N 1
ATOM 811 C CA . PHE A 1 98 ? -6.706 0.850 -3.445 1.00 76.19 98 PHE A CA 1
ATOM 812 C C . PHE A 1 98 ? -5.916 1.172 -4.703 1.00 76.19 98 PHE A C 1
ATOM 814 O O . PHE A 1 98 ? -5.056 0.381 -5.096 1.00 76.19 98 PHE A O 1
ATOM 821 N N . THR A 1 99 ? -6.182 2.321 -5.318 1.00 67.31 99 THR A N 1
ATOM 822 C CA . THR A 1 99 ? -5.523 2.782 -6.549 1.00 67.31 99 THR A CA 1
ATOM 823 C C . THR A 1 99 ? -4.715 4.046 -6.294 1.00 67.31 99 THR A C 1
ATOM 825 O O . THR A 1 99 ? -5.215 4.979 -5.675 1.00 67.31 99 THR A O 1
ATOM 828 N N . TRP A 1 100 ? -3.485 4.087 -6.809 1.00 59.56 100 TRP A N 1
ATOM 829 C CA . TRP A 1 100 ? -2.681 5.309 -6.885 1.00 59.56 100 TRP A CA 1
ATOM 830 C C . TRP A 1 100 ? -2.610 5.817 -8.334 1.00 59.56 100 TRP A C 1
ATOM 832 O O . TRP A 1 100 ? -2.287 4.985 -9.193 1.00 59.56 100 TRP A O 1
ATOM 842 N N . PRO A 1 101 ? -2.922 7.102 -8.602 1.00 58.19 101 PRO A N 1
ATOM 843 C CA . PRO A 1 101 ? -2.983 7.682 -9.950 1.00 58.19 101 PRO A CA 1
ATOM 844 C C . PRO A 1 101 ? -1.696 7.547 -10.779 1.00 58.19 101 PRO A C 1
ATOM 846 O O . PRO A 1 101 ? -0.591 7.488 -10.204 1.00 58.19 101 PRO A O 1
#

Radius of gyration: 13.87 Å; Cα contacts (8 Å, |Δi|>4): 175; chains: 1; bounding box: 43×28×35 Å

pLDDT: mean 74.06, std 16.36, range [33.12, 92.69]

Secondary structure (DSSP, 8-state):
-EEEEE-TTS--EEEEEE-SSSTT-EEEPTT--TTTEEEE--SSTTPPEEEEESS--GGG-SEEEEEEE---STT---EEEEEPEE-S---TT--EEEEE-

InterPro domains:
  IPR013783 Immunoglobulin-like fold [G3DSA:2.60.40.10] (1-92)
  IPR036179 Immunoglobulin-like domain superfamily [SSF48726] (1-69)